Protein AF-A0A542UYE4-F1 (afdb_monomer_lite)

Foldseek 3Di:
DDDDDDDDDDDDDDDDDDDDDDDDDDDDDDPDPPDDDDLVVQLVVLLVVLPVQQDFDWDWDADPVGWIWIQGPVRDIDTDDPVDDPVNVSVVSSVVSSCVSNLVRDDPPDDDPDDPPDPDDPPDPPDPPPDPPPDDDDD

Radius of gyration: 27.91 Å; chains: 1; bounding box: 74×26×98 Å

pLDDT: mean 70.29, std 12.75, range [42.34, 90.56]

Structure (mmCIF, N/CA/C/O backbone):
data_AF-A0A542UYE4-F1
#
_entry.id   AF-A0A542UYE4-F1
#
loop_
_atom_site.group_PDB
_atom_site.id
_atom_site.type_symbol
_atom_site.label_atom_id
_atom_site.label_alt_id
_atom_site.label_comp_id
_atom_site.label_asym_id
_atom_site.label_entity_id
_atom_site.label_seq_id
_atom_site.pdbx_PDB_ins_code
_atom_site.Cartn_x
_atom_site.Cartn_y
_atom_site.Cartn_z
_atom_site.occupancy
_atom_site.B_iso_or_equiv
_atom_site.auth_seq_id
_atom_site.auth_comp_id
_atom_site.auth_asym_id
_atom_site.auth_atom_id
_atom_site.pdbx_PDB_model_num
ATOM 1 N N . MET A 1 1 ? -42.267 9.422 5.682 1.00 45.62 1 MET A N 1
ATOM 2 C CA . MET A 1 1 ? -41.791 8.246 4.923 1.00 45.62 1 MET A CA 1
ATOM 3 C C . MET A 1 1 ? -41.317 8.773 3.576 1.00 45.62 1 MET A C 1
ATOM 5 O O . MET A 1 1 ? -42.162 9.156 2.783 1.00 45.62 1 MET A O 1
ATOM 9 N N . ASN A 1 2 ? -40.007 8.933 3.371 1.00 52.19 2 ASN A N 1
ATOM 10 C CA . ASN A 1 2 ? -39.463 9.467 2.115 1.00 52.19 2 ASN A CA 1
ATOM 11 C C . ASN A 1 2 ? -38.984 8.310 1.240 1.00 52.19 2 ASN A C 1
ATOM 13 O O . ASN A 1 2 ? -38.204 7.477 1.697 1.00 52.19 2 ASN A O 1
ATOM 17 N N . ALA A 1 3 ? -39.474 8.261 0.004 1.00 53.75 3 ALA A N 1
ATOM 18 C CA . ALA A 1 3 ? -39.032 7.300 -0.996 1.00 53.75 3 ALA A CA 1
ATOM 19 C C . ALA A 1 3 ? -37.619 7.659 -1.503 1.00 53.75 3 ALA A C 1
ATOM 21 O O . ALA A 1 3 ? -37.309 8.847 -1.631 1.00 53.75 3 ALA A O 1
ATOM 22 N N . PRO A 1 4 ? -36.759 6.669 -1.800 1.00 60.44 4 PRO A N 1
ATOM 23 C CA . PRO A 1 4 ? -35.451 6.926 -2.390 1.00 60.44 4 PRO A CA 1
ATOM 24 C C . PRO A 1 4 ? -35.569 7.346 -3.864 1.00 60.44 4 PRO A C 1
ATOM 26 O O . PRO A 1 4 ? -36.419 6.853 -4.604 1.00 60.44 4 PRO A O 1
ATOM 29 N N . ALA A 1 5 ? -34.691 8.259 -4.284 1.00 58.31 5 ALA A N 1
ATOM 30 C CA . ALA A 1 5 ? -34.572 8.712 -5.668 1.00 58.31 5 ALA A CA 1
ATOM 31 C C . ALA A 1 5 ? -33.986 7.613 -6.585 1.00 58.31 5 ALA A C 1
ATOM 33 O O . ALA A 1 5 ? -33.185 6.797 -6.118 1.00 58.31 5 ALA A O 1
ATOM 34 N N . PRO A 1 6 ? -34.344 7.585 -7.884 1.00 63.19 6 PRO A N 1
ATOM 35 C CA . PRO A 1 6 ? -33.852 6.572 -8.812 1.00 63.19 6 PRO A CA 1
ATOM 36 C C . PRO A 1 6 ? -32.372 6.779 -9.166 1.00 63.19 6 PRO A C 1
ATOM 38 O O . PRO A 1 6 ? -31.921 7.894 -9.427 1.00 63.19 6 PRO A O 1
ATOM 41 N N . VAL A 1 7 ? -31.627 5.673 -9.213 1.00 56.38 7 VAL A N 1
ATOM 42 C CA . VAL A 1 7 ? -30.240 5.611 -9.693 1.00 56.38 7 VAL A CA 1
ATOM 43 C C . VAL A 1 7 ? -30.235 5.644 -11.223 1.00 56.38 7 VAL A C 1
ATOM 45 O O . VAL A 1 7 ? -30.904 4.839 -11.867 1.00 56.38 7 VAL A O 1
ATOM 48 N N . ALA A 1 8 ? -29.475 6.574 -11.805 1.00 59.66 8 ALA A N 1
ATOM 49 C CA . ALA A 1 8 ? -29.276 6.660 -13.248 1.00 59.66 8 ALA A CA 1
ATOM 50 C C . ALA A 1 8 ? -28.450 5.469 -13.769 1.00 59.66 8 ALA A C 1
ATOM 52 O O . ALA A 1 8 ? -27.436 5.097 -13.177 1.00 59.66 8 ALA A O 1
ATOM 53 N N . ALA A 1 9 ? -28.881 4.889 -14.891 1.00 57.00 9 ALA A N 1
ATOM 54 C CA . ALA A 1 9 ? -28.169 3.815 -15.577 1.00 57.00 9 ALA A CA 1
ATOM 55 C C . ALA A 1 9 ? -26.884 4.332 -16.265 1.00 57.00 9 ALA A C 1
ATOM 57 O O . ALA A 1 9 ? -26.851 5.484 -16.708 1.00 57.00 9 ALA A O 1
ATOM 58 N N . PRO A 1 10 ? -25.826 3.508 -16.380 1.00 50.41 10 PRO A N 1
ATOM 59 C CA . PRO A 1 10 ? -24.606 3.889 -17.084 1.00 50.41 10 PRO A CA 1
ATOM 60 C C . PRO A 1 10 ? -24.835 3.977 -18.603 1.00 50.41 10 PRO A C 1
ATOM 62 O O . PRO A 1 10 ? -25.418 3.078 -19.200 1.00 50.41 10 PRO A O 1
ATOM 65 N N . SER A 1 11 ? -24.350 5.055 -19.228 1.00 61.44 11 SER A N 1
ATOM 66 C CA . SER A 1 11 ? -24.379 5.231 -20.686 1.00 61.44 11 SER A CA 1
ATOM 67 C C . SER A 1 11 ? -23.389 4.306 -21.394 1.00 61.44 11 SER A C 1
ATOM 69 O O . SER A 1 11 ? -22.179 4.390 -21.160 1.00 61.44 11 SER A O 1
ATOM 71 N N . ASP A 1 12 ? -23.896 3.515 -22.338 1.00 52.41 12 ASP A N 1
ATOM 72 C CA . ASP A 1 12 ? -23.110 2.743 -23.299 1.00 52.41 12 ASP A CA 1
ATOM 73 C C . ASP A 1 12 ? -22.352 3.679 -24.252 1.00 52.41 12 ASP A C 1
ATOM 75 O O . ASP A 1 12 ? -22.911 4.264 -25.182 1.00 52.41 12 ASP A O 1
ATOM 79 N N . ARG A 1 13 ? -21.044 3.835 -24.032 1.00 57.84 13 ARG A N 1
ATOM 80 C CA . ARG A 1 13 ? -20.149 4.400 -25.049 1.00 57.84 13 ARG A CA 1
ATOM 81 C C . ARG A 1 13 ? -19.778 3.298 -26.048 1.00 57.84 13 ARG A C 1
ATOM 83 O O . ARG A 1 13 ? -19.270 2.266 -25.611 1.00 57.84 13 ARG A O 1
ATOM 90 N N . PRO A 1 14 ? -19.947 3.503 -27.366 1.00 56.66 14 PRO A N 1
ATOM 91 C CA . PRO A 1 14 ? -19.512 2.521 -28.349 1.00 56.66 14 PRO A CA 1
ATOM 92 C C . PRO A 1 14 ? -17.980 2.421 -28.386 1.00 56.66 14 PRO A C 1
ATOM 94 O O . PRO A 1 14 ? -17.268 3.425 -28.303 1.00 56.66 14 PRO A O 1
ATOM 97 N N . ALA A 1 15 ? -17.484 1.191 -28.518 1.00 56.34 15 ALA A N 1
ATOM 98 C CA . ALA A 1 15 ? -16.070 0.887 -28.691 1.00 56.34 15 ALA A CA 1
ATOM 99 C C . ALA A 1 15 ? -15.553 1.487 -30.011 1.00 56.34 15 ALA A C 1
ATOM 101 O O . ALA A 1 15 ? -16.100 1.221 -31.079 1.00 56.34 15 ALA A O 1
ATOM 102 N N . GLY A 1 16 ? -14.508 2.314 -29.932 1.00 43.00 16 GLY A N 1
ATOM 103 C CA . GLY A 1 16 ? -13.851 2.884 -31.107 1.00 43.00 16 GLY A CA 1
ATOM 104 C C . GLY A 1 16 ? -13.132 1.816 -31.935 1.00 43.00 16 GLY A C 1
ATOM 105 O O . GLY A 1 16 ? -12.507 0.909 -31.387 1.00 43.00 16 GLY A O 1
ATOM 106 N N . THR A 1 17 ? -13.222 1.940 -33.257 1.00 55.81 17 THR A N 1
ATOM 107 C CA . THR A 1 17 ? -12.565 1.080 -34.250 1.00 55.81 17 THR A CA 1
ATOM 108 C C . THR A 1 17 ? -11.039 1.046 -34.052 1.00 55.81 17 THR A C 1
ATOM 110 O O . THR A 1 17 ? -10.432 2.113 -33.929 1.00 55.81 17 THR A O 1
ATOM 113 N N . PRO A 1 18 ? -10.384 -0.132 -34.050 1.00 55.75 18 PRO A N 1
ATOM 114 C CA . PRO A 1 18 ? -8.925 -0.210 -33.995 1.00 55.75 18 PRO A CA 1
ATOM 115 C 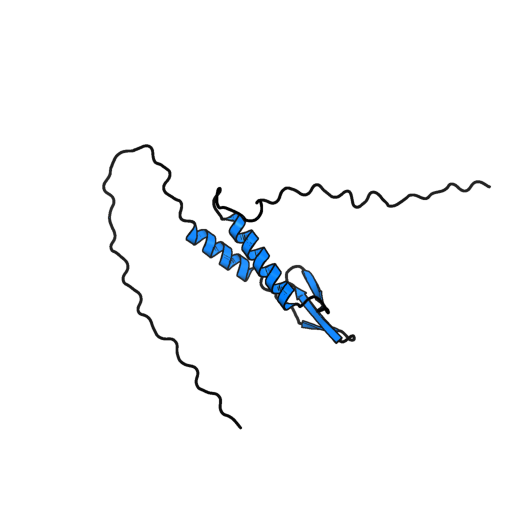C . PRO A 1 18 ? -8.287 0.229 -35.331 1.00 55.75 18 PRO A C 1
ATOM 117 O O . PRO A 1 18 ? -8.868 -0.012 -36.392 1.00 55.75 18 PRO A O 1
ATOM 120 N N . PRO A 1 19 ? -7.099 0.864 -35.320 1.00 51.56 19 PRO A N 1
ATOM 121 C CA . PRO A 1 19 ? -6.398 1.232 -36.547 1.00 51.56 19 PRO A CA 1
ATOM 122 C C . PRO A 1 19 ? -5.835 0.002 -37.276 1.00 51.56 19 PRO A C 1
ATOM 124 O O . PRO A 1 19 ? -5.423 -0.973 -36.653 1.00 51.56 19 PRO A O 1
ATOM 127 N N . ALA A 1 20 ? -5.825 0.082 -38.609 1.00 53.22 20 ALA A N 1
ATOM 128 C CA . ALA A 1 20 ? -5.404 -0.980 -39.516 1.00 53.22 20 ALA A CA 1
ATOM 129 C C . ALA A 1 20 ? -3.904 -1.316 -39.420 1.00 53.22 20 ALA A C 1
ATOM 131 O O . ALA A 1 20 ? -3.055 -0.438 -39.247 1.00 53.22 20 ALA A O 1
ATOM 132 N N . ASP A 1 21 ? -3.635 -2.610 -39.587 1.00 51.75 21 ASP A N 1
ATOM 133 C CA . ASP A 1 21 ? -2.343 -3.290 -39.559 1.00 51.75 21 ASP A CA 1
ATOM 134 C C . ASP A 1 21 ? -1.391 -2.755 -40.647 1.00 51.75 21 ASP A C 1
ATOM 136 O O . ASP A 1 21 ? -1.765 -2.649 -41.819 1.00 51.75 21 ASP A O 1
ATOM 140 N N . ARG A 1 22 ? -0.162 -2.386 -40.271 1.00 60.22 22 ARG A N 1
ATOM 141 C CA . ARG A 1 22 ? 0.890 -1.965 -41.210 1.00 60.22 22 ARG A CA 1
ATOM 142 C C . ARG A 1 22 ? 2.008 -2.997 -41.163 1.00 60.22 22 ARG A C 1
ATOM 144 O O . ARG A 1 22 ? 2.779 -3.025 -40.208 1.00 60.22 22 ARG A O 1
ATOM 151 N N . SER A 1 23 ? 2.101 -3.819 -42.203 1.00 49.53 23 SER A N 1
ATOM 152 C CA . SER A 1 23 ? 3.212 -4.756 -42.389 1.00 49.53 23 SER A CA 1
ATOM 153 C C . SER A 1 23 ? 4.549 -4.008 -42.537 1.00 49.53 23 SER A C 1
ATOM 155 O O . SER A 1 23 ? 4.578 -2.952 -43.177 1.00 49.53 23 SER A O 1
ATOM 157 N N . PRO A 1 24 ? 5.657 -4.522 -41.974 1.00 55.12 24 PRO A N 1
ATOM 158 C CA . PRO A 1 24 ? 6.951 -3.853 -42.031 1.00 55.12 24 PRO A CA 1
ATOM 159 C C . PRO A 1 24 ? 7.675 -4.157 -43.351 1.00 55.12 24 PRO A C 1
ATOM 161 O O . PRO A 1 24 ? 7.698 -5.293 -43.816 1.00 55.12 24 PRO A O 1
ATOM 164 N N . THR A 1 25 ? 8.282 -3.133 -43.950 1.00 50.50 25 THR A N 1
ATOM 165 C CA . THR A 1 25 ? 9.259 -3.268 -45.040 1.00 50.50 25 THR A CA 1
ATOM 166 C C . THR A 1 25 ? 10.657 -3.479 -44.463 1.00 50.50 25 THR A C 1
ATOM 168 O O . THR A 1 25 ? 11.086 -2.696 -43.614 1.00 50.50 25 THR A O 1
ATOM 171 N N . ASP A 1 26 ? 11.362 -4.498 -44.954 1.00 62.88 26 ASP A N 1
ATOM 172 C CA . ASP A 1 26 ? 12.742 -4.834 -44.593 1.00 62.88 26 ASP A CA 1
ATOM 173 C C . ASP A 1 26 ? 13.729 -3.693 -44.906 1.00 62.88 26 ASP A C 1
ATOM 175 O O . ASP A 1 26 ? 13.840 -3.235 -46.045 1.00 62.88 26 ASP A O 1
ATOM 179 N N . GLY A 1 27 ? 14.480 -3.256 -43.890 1.00 42.34 27 GLY A N 1
ATOM 180 C CA . GLY A 1 27 ? 15.552 -2.263 -43.988 1.00 42.34 27 GLY A CA 1
ATOM 181 C C . GLY A 1 27 ? 16.657 -2.530 -42.956 1.00 42.34 27 GLY A C 1
ATOM 182 O O . GLY A 1 27 ? 16.374 -2.803 -41.796 1.00 42.34 27 GLY A O 1
ATOM 183 N N . ALA A 1 28 ? 17.908 -2.490 -43.422 1.00 54.72 28 ALA A N 1
ATOM 184 C CA . ALA A 1 28 ? 19.163 -2.951 -42.806 1.00 54.72 28 ALA A CA 1
ATOM 185 C C . ALA A 1 28 ? 19.571 -2.280 -41.456 1.00 54.72 28 ALA A C 1
ATOM 187 O O . ALA A 1 28 ? 18.996 -1.260 -41.075 1.00 54.72 28 ALA A O 1
ATOM 188 N N . PRO A 1 29 ? 20.577 -2.817 -40.718 1.00 56.22 29 PRO A N 1
ATOM 189 C CA . PRO A 1 29 ? 20.762 -2.554 -39.291 1.00 56.22 29 PRO A CA 1
ATOM 190 C C . PRO A 1 29 ? 21.570 -1.274 -39.032 1.00 56.22 29 PRO A C 1
ATOM 192 O O . PRO A 1 29 ? 22.800 -1.272 -39.061 1.00 56.22 29 PRO A O 1
ATOM 195 N N . GLY A 1 30 ? 20.871 -0.178 -38.742 1.00 48.62 30 GLY A N 1
ATOM 196 C CA . GLY A 1 30 ? 21.452 0.977 -38.059 1.00 48.62 30 GLY A CA 1
ATOM 197 C C . GLY A 1 30 ? 21.607 0.675 -36.567 1.00 48.62 30 GLY A C 1
ATOM 198 O O . GLY A 1 30 ? 20.702 0.094 -35.971 1.00 48.62 30 GLY A O 1
ATOM 199 N N . GLY A 1 31 ? 22.750 1.040 -35.976 1.00 55.66 31 GLY A N 1
ATOM 200 C CA . GLY A 1 31 ? 23.018 0.914 -34.540 1.00 55.66 31 GLY A CA 1
ATOM 201 C C . GLY A 1 31 ? 21.899 1.560 -33.729 1.00 55.66 31 GLY A C 1
ATOM 202 O O . GLY A 1 31 ? 21.787 2.781 -33.679 1.00 55.66 31 GLY A O 1
ATOM 203 N N . GLY A 1 32 ? 21.017 0.724 -33.189 1.00 48.31 32 GLY A N 1
ATOM 204 C CA . GLY A 1 32 ? 19.757 1.172 -32.623 1.00 48.31 32 GLY A CA 1
ATOM 205 C C . GLY A 1 32 ? 19.955 1.719 -31.223 1.00 48.31 32 GLY A C 1
ATOM 206 O O . GLY A 1 32 ? 20.290 0.961 -30.312 1.00 48.31 32 GLY A O 1
ATOM 207 N N . ASP A 1 33 ? 19.657 3.005 -31.036 1.00 63.44 33 ASP A N 1
ATOM 208 C CA . ASP A 1 33 ? 19.098 3.455 -29.765 1.00 63.44 33 ASP A CA 1
ATOM 209 C C . ASP A 1 33 ? 17.954 2.500 -29.427 1.00 63.44 33 ASP A C 1
ATOM 211 O O . ASP A 1 33 ? 17.006 2.344 -30.205 1.00 63.44 33 ASP A O 1
ATOM 215 N N . ALA A 1 34 ? 18.090 1.781 -28.313 1.00 70.94 34 ALA A N 1
ATOM 216 C CA . ALA A 1 34 ? 17.090 0.818 -27.896 1.00 70.94 34 ALA A CA 1
ATOM 217 C C . ALA A 1 34 ? 15.735 1.531 -27.834 1.00 70.94 34 ALA A C 1
ATOM 219 O O . ALA A 1 34 ? 15.568 2.506 -27.098 1.00 70.94 34 ALA A O 1
ATOM 220 N N . LEU A 1 35 ? 14.781 1.061 -28.642 1.00 74.00 35 LEU A N 1
ATOM 221 C CA . LEU A 1 35 ? 13.444 1.638 -28.669 1.00 74.00 35 LEU A CA 1
ATOM 222 C C . LEU A 1 35 ? 12.873 1.653 -27.240 1.00 74.00 35 LEU A C 1
ATOM 224 O O . LEU A 1 35 ? 13.069 0.689 -26.492 1.00 74.00 35 LEU A O 1
ATOM 228 N N . PRO A 1 36 ? 12.168 2.727 -26.839 1.00 74.25 36 PRO A N 1
ATOM 229 C CA . PRO A 1 36 ? 11.659 2.860 -25.482 1.00 74.25 36 PRO A CA 1
ATOM 230 C C . PRO A 1 36 ? 10.752 1.679 -25.123 1.00 74.25 36 PRO A C 1
ATOM 232 O O . PRO A 1 36 ? 9.794 1.368 -25.831 1.00 74.25 36 PRO A O 1
ATOM 235 N N . VAL A 1 37 ? 11.051 1.023 -23.999 1.00 76.62 37 VAL A N 1
ATOM 236 C CA . VAL A 1 37 ? 10.312 -0.158 -23.539 1.00 76.62 37 VAL A CA 1
ATOM 237 C C . VAL A 1 37 ? 8.981 0.273 -22.907 1.00 76.62 37 VAL A C 1
ATOM 239 O O . VAL A 1 37 ? 8.981 1.007 -21.914 1.00 76.62 37 VAL A O 1
ATOM 242 N N . PRO A 1 38 ? 7.824 -0.187 -23.414 1.00 78.62 38 PRO A N 1
ATOM 243 C CA . PRO A 1 38 ? 6.534 0.138 -22.821 1.00 78.62 38 PRO A CA 1
ATOM 244 C C . PRO A 1 38 ? 6.317 -0.621 -21.502 1.00 78.62 38 PRO A C 1
ATOM 246 O O . PRO A 1 38 ? 6.241 -1.845 -21.463 1.00 78.62 38 PRO A O 1
ATOM 249 N N . VAL A 1 39 ? 6.120 0.117 -20.409 1.00 81.94 39 VAL A N 1
ATOM 250 C CA . VAL A 1 39 ? 5.945 -0.447 -19.049 1.00 81.94 39 VAL A CA 1
ATOM 251 C C . VAL A 1 39 ? 4.490 -0.613 -18.621 1.00 81.94 39 VAL A C 1
ATOM 253 O O . VAL A 1 39 ? 4.195 -1.145 -17.552 1.00 81.94 39 VAL A O 1
ATOM 256 N N . SER A 1 40 ? 3.551 -0.129 -19.436 1.00 86.00 40 SER A N 1
ATOM 257 C CA . SER A 1 40 ? 2.166 0.064 -19.003 1.00 86.00 40 SER A CA 1
ATOM 258 C C . SER A 1 40 ? 1.461 -1.250 -18.641 1.00 86.00 40 SER A C 1
ATOM 260 O O . SER A 1 40 ? 0.713 -1.286 -17.667 1.00 86.00 40 SER A O 1
ATOM 262 N N . ALA A 1 41 ? 1.721 -2.338 -19.372 1.00 89.44 41 ALA A N 1
ATOM 263 C CA . ALA A 1 41 ? 1.170 -3.657 -19.064 1.00 89.44 41 ALA A CA 1
ATOM 264 C C . ALA A 1 41 ? 1.741 -4.240 -17.750 1.00 89.44 41 ALA A C 1
ATOM 266 O O . ALA A 1 41 ? 0.942 -4.491 -16.842 1.00 89.44 41 ALA A O 1
ATOM 267 N N . PRO A 1 42 ? 3.075 -4.367 -17.571 1.00 88.31 42 PRO A N 1
ATOM 268 C CA . PRO A 1 42 ? 3.666 -4.803 -16.302 1.00 88.31 42 PRO A CA 1
ATOM 269 C C . PRO A 1 42 ? 3.216 -3.974 -15.092 1.00 88.31 42 PRO A C 1
ATOM 271 O O . PRO A 1 42 ? 2.843 -4.534 -14.060 1.00 88.31 42 PRO A O 1
ATOM 274 N N . MET A 1 43 ? 3.163 -2.645 -15.225 1.00 90.56 43 MET A N 1
ATOM 275 C CA . MET A 1 43 ? 2.726 -1.755 -14.143 1.00 90.56 43 MET A CA 1
ATOM 276 C C . MET A 1 43 ? 1.242 -1.920 -13.798 1.00 90.56 43 MET A C 1
ATOM 278 O O . MET A 1 43 ? 0.880 -1.904 -12.618 1.00 90.56 43 MET A O 1
ATOM 282 N N . ARG A 1 44 ? 0.363 -2.096 -14.798 1.00 88.06 44 ARG A N 1
ATOM 283 C CA . ARG A 1 44 ? -1.062 -2.372 -14.549 1.00 88.06 44 ARG A CA 1
ATOM 284 C C . ARG A 1 44 ? -1.241 -3.685 -13.794 1.00 88.06 44 ARG A C 1
ATOM 286 O O . ARG A 1 44 ? -1.963 -3.701 -12.800 1.00 88.06 44 ARG A O 1
ATOM 293 N N . HIS A 1 45 ? -0.558 -4.749 -14.214 1.00 89.69 45 HIS A N 1
ATOM 294 C CA . HIS A 1 45 ? -0.627 -6.044 -13.533 1.00 89.69 45 HIS A CA 1
ATOM 295 C C . HIS A 1 45 ? -0.103 -5.964 -12.096 1.00 89.69 45 HIS A C 1
ATOM 297 O O . HIS A 1 45 ? -0.779 -6.427 -11.179 1.00 89.69 45 HIS A O 1
ATOM 303 N N . ALA A 1 46 ? 1.042 -5.311 -11.877 1.00 88.44 46 ALA A N 1
ATOM 304 C CA . ALA A 1 46 ? 1.600 -5.126 -10.538 1.00 88.44 46 ALA A CA 1
ATOM 305 C C . ALA A 1 46 ? 0.644 -4.363 -9.608 1.00 88.44 46 ALA A C 1
ATOM 307 O O . ALA A 1 46 ? 0.453 -4.760 -8.460 1.00 88.44 46 ALA A O 1
ATOM 308 N N . LYS A 1 47 ? -0.015 -3.311 -10.111 1.00 84.12 47 LYS A N 1
ATOM 309 C CA . LYS A 1 47 ? -1.017 -2.559 -9.344 1.00 84.12 47 LYS A CA 1
ATOM 310 C C . LYS A 1 47 ? -2.219 -3.423 -8.954 1.00 84.12 47 LYS A C 1
ATOM 312 O O . LYS A 1 47 ? -2.661 -3.342 -7.812 1.00 84.12 47 LYS A O 1
ATOM 317 N N . VAL A 1 48 ? -2.770 -4.191 -9.897 1.00 88.19 48 VAL A N 1
ATOM 318 C CA . VAL A 1 48 ? -3.938 -5.051 -9.637 1.00 88.19 48 VAL A CA 1
ATOM 319 C C . VAL A 1 48 ? -3.588 -6.114 -8.603 1.00 88.19 48 VAL A C 1
ATOM 321 O O . VAL A 1 48 ? -4.308 -6.256 -7.621 1.00 88.19 48 VAL A O 1
ATOM 324 N N . ARG A 1 49 ? -2.442 -6.780 -8.771 1.00 85.50 49 ARG A N 1
ATOM 325 C CA . ARG A 1 49 ? -1.954 -7.788 -7.829 1.00 85.50 49 ARG A CA 1
ATOM 326 C C . ARG A 1 49 ? -1.774 -7.225 -6.416 1.00 85.50 49 ARG A C 1
ATOM 328 O O . ARG A 1 49 ? -2.290 -7.801 -5.468 1.00 85.50 49 ARG A O 1
ATOM 335 N N . ALA A 1 50 ? -1.125 -6.065 -6.277 1.00 82.94 50 ALA A N 1
ATOM 336 C CA . ALA A 1 50 ? -0.949 -5.420 -4.973 1.00 82.94 50 ALA A CA 1
ATOM 337 C C . ALA A 1 50 ? -2.288 -5.133 -4.281 1.00 82.94 50 ALA A C 1
ATOM 339 O O . ALA A 1 50 ? -2.421 -5.335 -3.079 1.00 82.94 50 ALA A O 1
ATOM 340 N N . PHE A 1 51 ? -3.291 -4.696 -5.047 1.00 80.31 51 PHE A N 1
ATOM 341 C CA . PHE A 1 51 ? -4.629 -4.443 -4.524 1.00 80.31 51 PHE A CA 1
ATOM 342 C C . PHE A 1 51 ? -5.308 -5.727 -4.024 1.00 80.31 51 PHE A C 1
ATOM 344 O O . PHE A 1 51 ? -5.891 -5.725 -2.941 1.00 80.31 51 PHE A O 1
ATOM 351 N N . THR A 1 52 ? -5.216 -6.824 -4.779 1.00 78.19 52 THR A N 1
ATOM 352 C CA . THR A 1 52 ? -5.855 -8.095 -4.408 1.00 78.19 52 THR A CA 1
ATOM 353 C C . THR A 1 52 ? -5.134 -8.810 -3.269 1.00 78.19 52 THR A C 1
ATOM 355 O O . THR A 1 52 ? -5.791 -9.390 -2.413 1.00 78.19 52 THR A O 1
ATOM 358 N N . GLU A 1 53 ? -3.803 -8.748 -3.226 1.00 75.62 53 GLU A N 1
ATOM 359 C CA . GLU A 1 53 ? -2.997 -9.404 -2.186 1.00 75.62 53 GLU A CA 1
ATOM 360 C C . GLU A 1 53 ? -3.047 -8.657 -0.849 1.00 75.62 53 GLU A C 1
ATOM 362 O O . GLU A 1 53 ? -3.031 -9.284 0.204 1.00 75.62 53 GLU A O 1
ATOM 367 N N . HIS A 1 54 ? -3.152 -7.325 -0.870 1.00 71.69 54 HIS A N 1
ATOM 368 C CA . HIS A 1 54 ? -3.151 -6.493 0.340 1.00 71.69 54 HIS A CA 1
ATOM 369 C C . HIS A 1 54 ? -4.549 -5.942 0.642 1.00 71.69 54 HIS A C 1
ATOM 371 O O . HIS A 1 54 ? -4.743 -4.761 0.952 1.00 71.69 54 HIS A O 1
ATOM 377 N N . THR A 1 55 ? -5.549 -6.816 0.534 1.00 67.31 55 THR A N 1
ATOM 378 C CA . THR A 1 55 ? -6.904 -6.544 1.012 1.00 67.31 55 THR A CA 1
ATOM 379 C C . THR A 1 55 ? -7.005 -6.916 2.488 1.00 67.31 55 THR A C 1
ATOM 381 O O . THR A 1 55 ? -6.716 -8.042 2.882 1.00 67.31 55 THR A O 1
ATOM 384 N N . THR A 1 56 ? -7.442 -5.971 3.320 1.00 65.81 56 THR A N 1
ATOM 385 C CA . THR A 1 56 ? -7.762 -6.246 4.722 1.00 65.81 56 THR A CA 1
ATOM 386 C C . THR A 1 56 ? -8.961 -7.185 4.785 1.00 6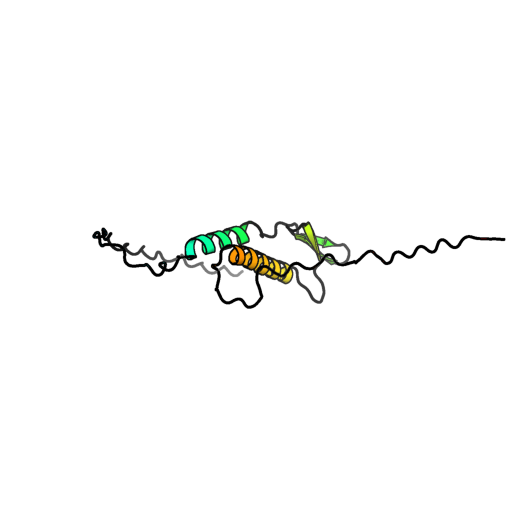5.81 56 THR A C 1
ATOM 388 O O . THR A 1 56 ? -10.090 -6.781 4.514 1.00 65.81 56 THR A O 1
ATOM 391 N N . VAL A 1 57 ? -8.705 -8.438 5.142 1.00 63.09 57 VAL A N 1
ATOM 392 C CA . VAL A 1 57 ? -9.713 -9.424 5.530 1.00 63.09 57 VAL A CA 1
ATOM 393 C C . VAL A 1 57 ? -9.592 -9.629 7.033 1.00 63.09 57 VAL A C 1
ATOM 395 O O . VAL A 1 57 ? -8.559 -10.075 7.522 1.00 63.09 57 VAL A O 1
ATOM 398 N N . GLY A 1 58 ? -10.627 -9.241 7.772 1.00 65.12 58 GLY A N 1
ATOM 399 C CA . GLY A 1 58 ? -10.618 -9.254 9.229 1.00 65.12 58 GLY A CA 1
ATOM 400 C C . GLY A 1 58 ? -12.015 -9.102 9.806 1.00 65.12 58 GLY A C 1
ATOM 401 O O . GLY A 1 58 ? -12.908 -8.562 9.155 1.00 65.12 58 GLY A O 1
ATOM 402 N N . GLN A 1 59 ? -12.208 -9.580 11.033 1.00 68.88 59 GLN A N 1
ATOM 403 C CA . GLN A 1 59 ? -13.421 -9.311 11.801 1.00 68.88 59 GLN A CA 1
ATOM 404 C C . GLN A 1 59 ? -13.192 -8.112 12.708 1.00 68.88 59 GLN A C 1
ATOM 406 O O . GLN A 1 59 ? -12.187 -8.056 13.416 1.00 68.88 59 GLN A O 1
ATOM 411 N N . VAL A 1 60 ? -14.150 -7.190 12.708 1.00 76.25 60 VAL A N 1
ATOM 412 C CA . VAL A 1 60 ? -14.202 -6.120 13.700 1.00 76.25 60 VAL A CA 1
ATOM 413 C C . VAL A 1 60 ? -14.653 -6.718 15.031 1.00 76.25 60 VAL A C 1
ATOM 415 O O . VAL A 1 60 ? -15.647 -7.446 15.074 1.00 76.25 60 VAL A O 1
ATOM 418 N N . ARG A 1 61 ? -13.931 -6.428 16.113 1.00 82.56 61 ARG A N 1
ATOM 419 C CA . ARG A 1 61 ? -14.292 -6.830 17.477 1.00 82.56 61 ARG A CA 1
ATOM 420 C C . ARG A 1 61 ? -14.288 -5.626 18.400 1.00 82.56 61 ARG A C 1
ATOM 422 O O . ARG A 1 61 ? -13.304 -4.895 18.447 1.00 82.56 61 ARG A O 1
ATOM 429 N N . SER A 1 62 ? -15.358 -5.469 19.164 1.00 85.88 62 SER A N 1
ATOM 430 C CA . SER A 1 62 ? -15.399 -4.531 20.284 1.00 85.88 62 SER A CA 1
ATOM 431 C C . SER A 1 62 ? -14.816 -5.191 21.532 1.00 85.88 62 SER A C 1
ATOM 433 O O . SER A 1 62 ? -15.140 -6.346 21.822 1.00 85.88 62 SER A O 1
ATOM 435 N N . THR A 1 63 ? -13.953 -4.484 22.257 1.00 83.12 63 THR A N 1
ATOM 436 C CA . THR A 1 63 ? -13.462 -4.908 23.575 1.00 83.12 63 THR A CA 1
ATOM 437 C C . THR A 1 63 ? -14.420 -4.435 24.671 1.00 83.12 63 THR A C 1
ATOM 439 O O . THR A 1 63 ? -15.295 -3.600 24.433 1.00 83.12 63 THR A O 1
ATOM 442 N N . ALA A 1 64 ? -14.278 -4.977 25.884 1.00 86.06 64 ALA A N 1
ATOM 443 C CA . ALA A 1 64 ? -15.090 -4.567 27.034 1.00 86.06 64 ALA A CA 1
ATOM 444 C C . ALA A 1 64 ? -14.867 -3.093 27.424 1.00 86.06 64 ALA A C 1
ATOM 446 O O . ALA A 1 64 ? -15.777 -2.455 27.944 1.00 86.06 64 ALA A O 1
ATOM 447 N N . ASP A 1 65 ? -13.688 -2.555 27.109 1.00 83.12 65 ASP A N 1
ATOM 448 C CA . ASP A 1 65 ? -13.291 -1.173 27.392 1.00 83.12 65 ASP A CA 1
ATOM 449 C C . ASP A 1 65 ? -13.827 -0.173 26.350 1.00 83.12 65 ASP A C 1
ATOM 451 O O . ASP A 1 65 ? -13.642 1.035 26.481 1.00 83.12 65 ASP A O 1
ATOM 455 N N . GLY A 1 66 ? -14.532 -0.667 25.324 1.00 81.56 66 GLY A N 1
ATOM 456 C CA . GLY A 1 66 ? -15.118 0.144 24.258 1.00 81.56 66 GLY A CA 1
ATOM 457 C C . GLY A 1 66 ? -14.208 0.347 23.047 1.00 81.56 66 GLY A C 1
ATOM 458 O O . GLY A 1 66 ? -14.621 1.001 22.086 1.00 81.56 66 GLY A O 1
ATOM 459 N N . ASP A 1 67 ? -13.011 -0.243 23.042 1.00 81.50 67 ASP A N 1
ATOM 460 C CA . ASP A 1 67 ? -12.124 -0.175 21.887 1.00 81.50 67 ASP A CA 1
ATOM 461 C C . ASP A 1 67 ? -12.648 -1.029 20.734 1.00 81.50 67 ASP A C 1
ATOM 463 O O . ASP A 1 67 ? -13.286 -2.069 20.915 1.00 81.50 67 ASP A O 1
ATOM 467 N N . VAL A 1 68 ? -12.324 -0.610 19.514 1.00 80.06 68 VAL A N 1
ATOM 468 C CA . VAL A 1 68 ? -12.639 -1.359 18.298 1.00 80.06 68 VAL A CA 1
ATOM 469 C C . VAL A 1 68 ? -11.349 -1.893 17.707 1.00 80.06 68 VAL A C 1
ATOM 471 O O . VAL A 1 68 ? -10.427 -1.127 17.418 1.00 80.06 68 VAL A O 1
ATOM 474 N N . THR A 1 69 ? -11.309 -3.207 17.508 1.00 82.81 69 THR A N 1
ATOM 475 C CA . THR A 1 69 ? -10.158 -3.922 16.969 1.00 82.81 69 THR A CA 1
ATOM 476 C C . THR A 1 69 ? -10.467 -4.629 15.659 1.00 82.81 69 THR A C 1
ATOM 478 O O . THR A 1 69 ? -11.614 -4.984 15.392 1.00 82.81 69 THR A O 1
ATOM 481 N N . ILE A 1 70 ? -9.444 -4.869 14.841 1.00 79.56 70 ILE A N 1
ATOM 482 C CA . ILE A 1 70 ? -9.530 -5.748 13.670 1.00 79.56 70 ILE A CA 1
ATOM 483 C C . ILE A 1 70 ? -8.228 -6.529 13.502 1.00 79.56 70 ILE A C 1
ATOM 485 O O . ILE A 1 70 ? -7.138 -5.992 13.691 1.00 79.56 70 ILE A O 1
ATOM 489 N N . ALA A 1 71 ? -8.340 -7.794 13.108 1.00 74.12 71 ALA A N 1
ATOM 490 C CA . ALA A 1 71 ? -7.198 -8.559 12.624 1.00 74.12 71 ALA A CA 1
ATOM 491 C C . ALA A 1 71 ? -6.912 -8.176 11.164 1.00 74.12 71 ALA A C 1
ATOM 493 O O . ALA A 1 71 ? -7.788 -8.283 10.308 1.00 74.12 71 ALA A O 1
ATOM 494 N N . CYS A 1 72 ? -5.702 -7.716 10.875 1.00 67.44 72 CYS A N 1
ATOM 495 C CA . CYS A 1 72 ? -5.252 -7.405 9.526 1.00 67.44 72 CYS A CA 1
ATOM 496 C C . CYS A 1 72 ? -4.591 -8.635 8.887 1.00 67.44 72 CYS A C 1
ATOM 498 O O . CYS A 1 72 ? -3.963 -9.441 9.572 1.00 67.44 72 CYS A O 1
ATOM 500 N N . ALA A 1 73 ? -4.668 -8.752 7.559 1.00 66.88 73 ALA A N 1
ATOM 501 C CA . ALA A 1 73 ? -4.052 -9.845 6.801 1.00 66.88 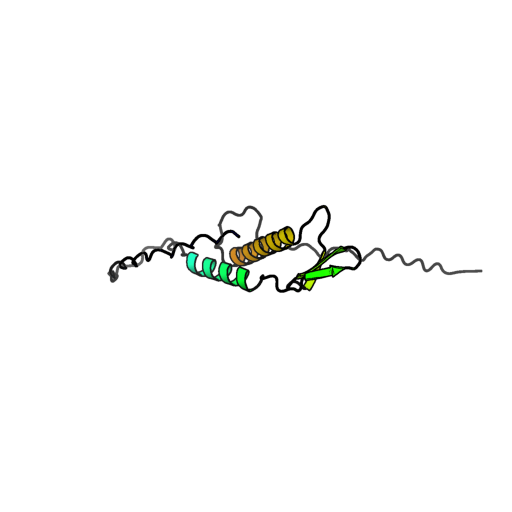73 ALA A CA 1
ATOM 502 C C . ALA A 1 73 ? -2.519 -9.931 6.980 1.00 66.88 73 ALA A C 1
ATOM 504 O O . ALA A 1 73 ? -1.933 -10.982 6.746 1.00 66.88 73 ALA A O 1
ATOM 505 N N . CYS A 1 74 ? -1.873 -8.856 7.446 1.00 64.56 74 CYS A N 1
ATOM 506 C CA . CYS A 1 74 ? -0.457 -8.841 7.824 1.00 64.56 74 CYS A CA 1
ATOM 507 C C . CYS A 1 74 ? -0.160 -9.513 9.182 1.00 64.56 74 CYS A C 1
ATOM 509 O O . CYS A 1 74 ? 0.984 -9.511 9.625 1.00 64.56 74 CYS A O 1
ATOM 511 N N . GLY A 1 75 ? -1.173 -10.062 9.861 1.00 70.88 75 GLY A N 1
ATOM 512 C CA . GLY A 1 75 ? -1.035 -10.737 11.154 1.00 70.88 75 GLY A CA 1
ATOM 513 C C . GLY A 1 75 ? -1.122 -9.812 12.371 1.00 70.88 75 GLY A C 1
ATOM 514 O O . GLY A 1 75 ? -1.118 -10.295 13.500 1.00 70.88 75 GLY A O 1
ATOM 515 N N . MET A 1 76 ? -1.244 -8.497 12.173 1.00 72.62 76 MET A N 1
ATOM 516 C CA . MET A 1 76 ? -1.412 -7.544 13.274 1.00 72.62 76 MET A CA 1
ATOM 517 C C . MET A 1 76 ? -2.877 -7.427 13.698 1.00 72.62 76 MET A C 1
ATOM 519 O O . MET A 1 76 ? -3.770 -7.354 12.856 1.00 72.62 76 MET A O 1
ATOM 523 N N . THR A 1 77 ? -3.123 -7.347 15.006 1.00 78.88 77 THR A N 1
ATOM 524 C CA . THR A 1 77 ? -4.398 -6.844 15.536 1.00 78.88 77 THR A CA 1
ATOM 525 C C . THR A 1 77 ? -4.257 -5.353 15.780 1.00 78.88 77 THR A C 1
ATOM 527 O O . THR A 1 77 ? -3.311 -4.915 16.429 1.00 78.88 77 THR A O 1
ATOM 530 N N . LEU A 1 78 ? -5.181 -4.575 15.236 1.00 76.44 78 LEU A N 1
ATOM 531 C CA . LEU A 1 78 ? -5.153 -3.119 15.290 1.00 76.44 78 LEU A CA 1
ATOM 532 C C . LEU A 1 78 ? -6.268 -2.645 16.192 1.00 76.44 78 LEU A C 1
ATOM 534 O O . LEU A 1 78 ? -7.379 -3.139 16.046 1.00 76.44 78 LEU A O 1
ATOM 538 N N . THR A 1 79 ? -5.986 -1.666 17.041 1.00 81.38 79 THR A N 1
ATOM 539 C CA . THR A 1 79 ? -6.957 -1.023 17.929 1.00 81.38 79 THR A CA 1
ATOM 540 C C . THR A 1 79 ? -7.098 0.440 17.520 1.00 81.38 79 THR A C 1
ATOM 542 O O . THR A 1 79 ? -6.087 1.115 17.316 1.00 81.38 79 THR A O 1
ATOM 545 N N . ASN A 1 80 ? -8.328 0.935 17.362 1.00 74.75 80 ASN A N 1
ATOM 546 C CA . ASN A 1 80 ? -8.571 2.370 17.170 1.00 74.75 80 ASN A CA 1
ATOM 547 C C . ASN A 1 80 ? -8.101 3.151 18.403 1.00 74.75 80 ASN A C 1
ATOM 549 O O . ASN A 1 80 ? -8.368 2.731 19.524 1.00 74.75 80 ASN A O 1
ATOM 553 N N . GLY A 1 81 ? -7.440 4.294 18.200 1.00 68.81 81 GLY A N 1
ATOM 554 C CA . GLY A 1 81 ? -6.949 5.129 19.297 1.00 68.81 81 GLY A CA 1
ATOM 555 C C . GLY A 1 81 ? -7.105 6.633 19.037 1.00 68.81 81 GLY A C 1
ATOM 556 O O . GLY A 1 81 ? -7.436 7.042 17.926 1.00 68.81 81 GLY A O 1
ATOM 557 N N . PRO A 1 82 ? -6.838 7.495 20.036 1.00 71.38 82 PRO A N 1
ATOM 558 C CA . PRO A 1 82 ? -7.100 8.940 19.952 1.00 71.38 82 PRO A CA 1
ATOM 559 C C . PRO A 1 82 ? -6.294 9.701 18.885 1.00 71.38 82 PRO A C 1
ATOM 561 O O . PRO A 1 82 ? -6.651 10.821 18.537 1.00 71.38 82 PRO A O 1
ATOM 564 N N . GLY A 1 83 ? -5.200 9.120 18.385 1.00 71.00 83 GLY A N 1
ATOM 565 C CA . GLY A 1 83 ? -4.333 9.721 17.362 1.00 71.00 83 GLY A CA 1
ATOM 566 C C . GLY A 1 83 ? -4.243 8.914 16.069 1.00 71.00 83 GLY A C 1
ATOM 567 O O . GLY A 1 83 ? -3.336 9.149 15.279 1.00 71.00 83 GLY A O 1
ATOM 568 N N . TRP A 1 84 ? -5.112 7.919 15.892 1.00 69.06 84 TRP A N 1
ATOM 569 C CA . TRP A 1 84 ? -4.950 6.907 14.860 1.00 69.06 84 TRP A CA 1
ATOM 570 C C . TRP A 1 84 ? -6.265 6.185 14.575 1.00 69.06 84 TRP A C 1
ATOM 572 O O . TRP A 1 84 ? -6.901 5.646 15.484 1.00 69.06 84 TRP A O 1
ATOM 582 N N . SER A 1 85 ? -6.635 6.106 13.299 1.00 74.88 85 SER A N 1
ATOM 583 C CA . SER A 1 85 ? -7.793 5.317 12.878 1.00 74.88 85 SER A CA 1
ATOM 584 C C . SER A 1 85 ? -7.384 4.064 12.115 1.00 74.88 85 SER A C 1
ATOM 586 O O . SER A 1 85 ? -6.423 4.049 11.347 1.00 74.88 85 SER A O 1
ATOM 588 N N . LEU A 1 86 ? -8.188 3.017 12.240 1.00 70.69 86 LEU A N 1
ATOM 589 C CA . LEU A 1 86 ? -8.092 1.831 11.409 1.00 70.69 86 LEU A CA 1
ATOM 590 C C . LEU A 1 86 ? -8.112 2.184 9.911 1.00 70.69 86 LEU A C 1
ATOM 592 O O . LEU A 1 86 ? -7.355 1.624 9.118 1.00 70.69 86 LEU A O 1
ATOM 596 N N . ASP A 1 87 ? -8.938 3.152 9.523 1.00 72.88 87 ASP A N 1
ATOM 597 C CA . ASP A 1 87 ? -9.006 3.626 8.142 1.00 72.88 87 ASP A CA 1
ATOM 598 C C . ASP A 1 87 ? -7.684 4.250 7.683 1.00 72.88 87 ASP A C 1
ATOM 600 O O . ASP A 1 87 ? -7.300 4.129 6.519 1.00 72.88 87 ASP A O 1
ATOM 604 N N . GLU A 1 88 ? -6.959 4.913 8.579 1.00 74.62 88 GLU A N 1
ATOM 605 C CA . GLU A 1 88 ? -5.607 5.403 8.325 1.00 74.62 88 GLU A CA 1
ATOM 606 C C . GLU A 1 88 ? -4.599 4.268 8.156 1.00 74.62 88 GLU A C 1
ATOM 608 O O . GLU A 1 88 ? -3.840 4.289 7.185 1.00 74.62 88 GLU A O 1
ATOM 613 N N . HIS A 1 89 ? -4.668 3.224 8.985 1.00 73.06 89 HIS A N 1
ATOM 614 C CA . HIS A 1 89 ? -3.835 2.027 8.824 1.00 73.06 89 HIS A CA 1
ATOM 615 C C . HIS A 1 89 ? -3.982 1.392 7.452 1.00 73.06 89 HIS A C 1
ATOM 617 O O . HIS A 1 89 ? -3.006 1.129 6.746 1.00 73.06 89 HIS A O 1
ATOM 623 N N . ILE A 1 90 ? -5.233 1.135 7.070 1.00 74.00 90 ILE A N 1
ATOM 624 C CA . ILE A 1 90 ? -5.563 0.429 5.838 1.00 74.00 90 ILE A CA 1
ATOM 625 C C . ILE A 1 90 ? -5.138 1.278 4.635 1.00 74.00 90 ILE A C 1
ATOM 627 O O . ILE A 1 90 ? -4.626 0.741 3.648 1.00 74.00 90 ILE A O 1
ATOM 631 N N . ARG A 1 91 ? -5.303 2.607 4.711 1.00 77.00 91 ARG A N 1
ATOM 632 C CA . ARG A 1 91 ? -4.809 3.533 3.682 1.00 77.00 91 ARG A CA 1
ATOM 633 C C . ARG A 1 91 ? -3.288 3.465 3.539 1.00 77.00 91 ARG A C 1
ATOM 635 O O . ARG A 1 91 ? -2.820 3.378 2.402 1.00 77.00 91 ARG A O 1
ATOM 642 N N . LEU A 1 92 ? -2.540 3.466 4.645 1.00 78.31 92 LEU A N 1
ATOM 643 C CA . LEU A 1 92 ? -1.075 3.398 4.624 1.00 78.31 92 LEU A CA 1
ATOM 644 C C . LEU A 1 92 ? -0.574 2.084 4.019 1.00 78.31 92 LEU A C 1
ATOM 646 O O . LEU A 1 92 ? 0.223 2.123 3.084 1.00 78.31 92 LEU A O 1
ATOM 650 N N . HIS A 1 93 ? -1.113 0.937 4.434 1.00 74.50 93 HIS A N 1
ATOM 651 C CA . HIS A 1 93 ? -0.694 -0.348 3.864 1.00 74.50 93 HIS A CA 1
ATOM 652 C C . HIS A 1 93 ? -1.017 -0.487 2.381 1.00 74.50 93 HIS A C 1
ATOM 654 O O . HIS A 1 93 ? -0.197 -0.986 1.614 1.00 74.50 93 HIS A O 1
ATOM 660 N N . ARG A 1 94 ? -2.191 -0.029 1.933 1.00 77.81 94 ARG A N 1
ATOM 661 C CA . ARG A 1 94 ? -2.525 -0.058 0.500 1.00 77.81 94 ARG A CA 1
ATOM 662 C C . ARG A 1 94 ? -1.588 0.834 -0.312 1.00 77.81 94 ARG A C 1
ATOM 664 O O . ARG A 1 94 ? -1.262 0.491 -1.450 1.00 77.81 94 ARG A O 1
ATOM 671 N N . ALA A 1 95 ? -1.172 1.972 0.246 1.00 80.62 95 ALA A N 1
ATOM 672 C CA . ALA A 1 95 ? -0.200 2.857 -0.387 1.00 80.62 95 ALA A CA 1
ATOM 673 C C . ALA A 1 95 ? 1.192 2.206 -0.449 1.00 80.62 95 ALA A C 1
ATOM 675 O O . ALA A 1 95 ? 1.795 2.181 -1.523 1.00 80.62 95 ALA A O 1
ATOM 676 N N . GLU A 1 96 ? 1.652 1.619 0.654 1.00 82.31 96 GLU A N 1
ATOM 677 C CA . GLU A 1 96 ? 2.934 0.920 0.764 1.00 82.31 96 GLU A CA 1
ATOM 678 C C . GLU A 1 96 ? 3.008 -0.303 -0.162 1.00 82.31 96 GLU A C 1
ATOM 680 O O . GLU A 1 96 ? 3.894 -0.386 -1.010 1.00 82.31 96 GLU A O 1
ATOM 685 N N . ALA A 1 97 ? 2.034 -1.212 -0.097 1.00 83.31 97 ALA A N 1
ATOM 686 C C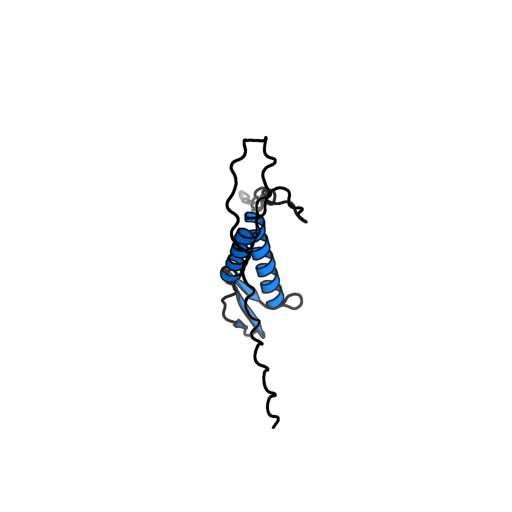A . ALA A 1 97 ? 1.984 -2.407 -0.939 1.00 83.31 97 ALA A CA 1
ATOM 687 C C . ALA A 1 97 ? 1.992 -2.063 -2.433 1.00 83.31 97 ALA A C 1
ATOM 689 O O . ALA A 1 97 ? 2.704 -2.670 -3.240 1.00 83.31 97 ALA A O 1
ATOM 690 N N . ARG A 1 98 ? 1.221 -1.037 -2.815 1.00 83.00 98 ARG A N 1
ATOM 691 C CA . ARG A 1 98 ? 1.203 -0.535 -4.189 1.00 83.00 98 ARG A 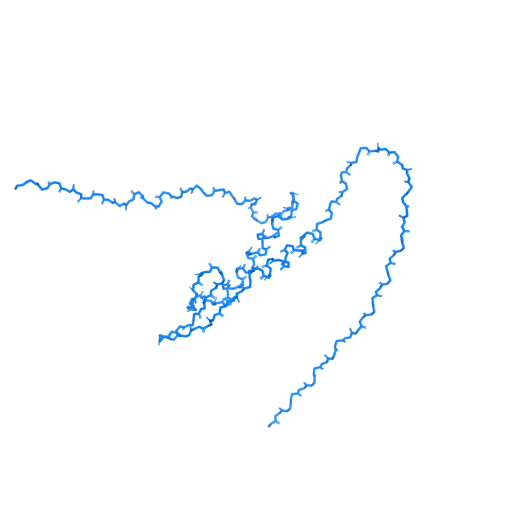CA 1
ATOM 692 C C . ARG A 1 98 ? 2.543 0.081 -4.578 1.00 83.00 98 ARG A C 1
ATOM 694 O O . ARG A 1 98 ? 2.969 -0.115 -5.716 1.00 83.00 98 ARG A O 1
ATOM 701 N N . PHE A 1 99 ? 3.187 0.819 -3.676 1.00 83.50 99 PHE A N 1
ATOM 702 C CA . PHE A 1 99 ? 4.522 1.359 -3.906 1.00 83.50 99 PHE A CA 1
ATOM 703 C C . PHE A 1 99 ? 5.527 0.231 -4.156 1.00 83.50 99 PHE A C 1
ATOM 705 O O . PHE A 1 99 ? 6.165 0.241 -5.207 1.00 83.50 99 PHE A O 1
ATOM 712 N N . LEU A 1 100 ? 5.600 -0.769 -3.274 1.00 85.62 100 LEU A N 1
ATOM 713 C CA . LEU A 1 100 ? 6.536 -1.893 -3.382 1.00 85.62 100 LEU A CA 1
ATOM 714 C C . LEU A 1 100 ? 6.348 -2.669 -4.695 1.00 85.62 100 LEU A C 1
ATOM 716 O O . LEU A 1 100 ? 7.305 -2.888 -5.440 1.00 85.62 100 LEU A O 1
ATOM 720 N N . ALA A 1 101 ? 5.103 -3.012 -5.038 1.00 87.75 101 ALA A N 1
ATOM 721 C CA . ALA A 1 101 ? 4.804 -3.754 -6.260 1.00 87.75 101 ALA A CA 1
ATOM 722 C C . ALA A 1 101 ? 5.132 -2.968 -7.539 1.00 87.75 101 ALA A C 1
ATOM 724 O O . ALA A 1 101 ? 5.637 -3.543 -8.504 1.00 87.75 101 ALA A O 1
ATOM 725 N N . LEU A 1 102 ? 4.850 -1.659 -7.564 1.00 85.69 102 LEU A N 1
ATOM 726 C CA . LEU A 1 102 ? 5.198 -0.803 -8.700 1.00 85.69 102 LEU A CA 1
ATOM 727 C C . LEU A 1 102 ? 6.704 -0.545 -8.775 1.00 85.69 102 LEU A C 1
ATOM 729 O O . LEU A 1 102 ? 7.252 -0.487 -9.874 1.00 85.69 102 LEU A O 1
ATOM 733 N N . ALA A 1 103 ? 7.379 -0.402 -7.634 1.00 86.44 103 ALA A N 1
ATOM 734 C CA . ALA A 1 103 ? 8.813 -0.171 -7.584 1.00 86.44 103 ALA A CA 1
ATOM 735 C C . ALA A 1 103 ? 9.605 -1.348 -8.155 1.00 86.44 103 ALA A C 1
ATOM 737 O O . ALA A 1 103 ? 10.559 -1.098 -8.887 1.00 86.44 103 ALA A O 1
ATOM 738 N N . ALA A 1 104 ? 9.152 -2.580 -7.909 1.00 87.00 104 ALA A N 1
ATOM 739 C CA . ALA A 1 104 ? 9.762 -3.807 -8.417 1.00 87.00 104 ALA A CA 1
ATOM 740 C C . ALA A 1 104 ? 9.690 -3.982 -9.948 1.00 87.00 104 ALA A C 1
ATOM 742 O O . ALA A 1 104 ? 10.503 -4.708 -10.509 1.00 87.00 104 ALA A O 1
ATOM 743 N N . VAL A 1 105 ? 8.727 -3.348 -10.631 1.00 89.44 105 VAL A N 1
ATOM 744 C CA . VAL A 1 105 ? 8.542 -3.482 -12.096 1.00 89.44 105 VAL A CA 1
ATOM 745 C C . VAL A 1 105 ? 8.875 -2.213 -12.877 1.00 89.44 105 VAL A C 1
ATOM 747 O O . VAL A 1 105 ? 8.767 -2.187 -14.103 1.00 89.44 105 VAL A O 1
ATOM 750 N N . ALA A 1 106 ? 9.218 -1.134 -12.181 1.00 85.56 106 ALA A N 1
ATOM 751 C CA . ALA A 1 106 ? 9.556 0.130 -12.810 1.00 85.56 106 ALA A CA 1
ATOM 752 C C . ALA A 1 106 ? 10.984 0.078 -13.394 1.00 85.56 106 ALA A C 1
ATOM 754 O O . ALA A 1 106 ? 11.892 -0.413 -12.721 1.00 85.56 106 ALA A O 1
ATOM 755 N N . PRO A 1 107 ? 11.203 0.601 -14.616 1.00 83.06 107 PRO A N 1
ATOM 756 C CA . PRO A 1 107 ? 12.527 0.697 -15.217 1.00 83.06 107 PRO A CA 1
ATOM 757 C C . PRO A 1 107 ? 13.541 1.441 -14.357 1.00 83.06 107 PRO A C 1
ATOM 759 O O . PRO A 1 107 ? 13.197 2.348 -13.590 1.00 83.06 107 PRO A O 1
ATOM 762 N N . ALA A 1 108 ? 14.812 1.114 -14.584 1.00 82.00 108 ALA A N 1
ATOM 763 C CA . ALA A 1 108 ? 15.926 1.914 -14.102 1.00 82.00 108 ALA A CA 1
ATOM 764 C C . ALA A 1 108 ? 15.824 3.363 -14.618 1.00 82.00 108 ALA A C 1
ATOM 766 O O . ALA A 1 108 ? 15.337 3.613 -15.721 1.00 82.00 108 ALA A O 1
ATOM 767 N N . GLY A 1 109 ? 16.280 4.320 -13.807 1.00 79.88 109 GLY A N 1
ATOM 768 C CA . GLY A 1 109 ? 16.339 5.738 -14.180 1.00 79.88 109 GLY A CA 1
ATOM 769 C C . GLY A 1 109 ? 15.039 6.535 -14.014 1.00 79.88 109 GLY A C 1
ATOM 770 O O . GLY A 1 109 ? 15.059 7.746 -14.218 1.00 79.88 109 GLY A O 1
ATOM 771 N N . ILE A 1 110 ? 13.920 5.918 -13.607 1.00 77.88 110 ILE A N 1
ATOM 772 C CA . ILE A 1 110 ? 12.716 6.680 -13.232 1.00 77.88 110 ILE A CA 1
ATOM 773 C C . ILE A 1 110 ? 13.003 7.495 -11.959 1.00 77.88 110 ILE A C 1
ATOM 775 O O . ILE A 1 110 ? 13.390 6.889 -10.956 1.00 77.88 110 ILE A O 1
ATOM 779 N N . PRO A 1 111 ? 12.762 8.824 -11.949 1.00 80.12 111 PRO A N 1
ATOM 780 C CA . PRO A 1 111 ? 12.916 9.639 -10.749 1.00 80.12 111 PRO A CA 1
ATOM 781 C C . PRO A 1 111 ? 12.071 9.108 -9.587 1.00 80.12 111 PRO A C 1
ATOM 783 O O . PRO A 1 111 ? 10.880 8.819 -9.745 1.00 80.12 111 PRO A O 1
ATOM 786 N N . ARG A 1 112 ? 12.681 8.990 -8.407 1.00 79.50 112 ARG A N 1
ATOM 787 C CA . ARG A 1 112 ? 12.024 8.544 -7.174 1.00 79.50 112 ARG A CA 1
ATOM 788 C C . ARG A 1 112 ? 12.163 9.613 -6.095 1.00 79.50 112 ARG A C 1
ATOM 790 O O . ARG A 1 112 ? 13.168 10.309 -6.043 1.00 79.50 112 ARG A O 1
ATOM 797 N N . LEU A 1 113 ? 11.161 9.705 -5.220 1.00 77.56 113 LEU A N 1
ATOM 798 C CA . LEU A 1 113 ? 11.232 10.548 -4.019 1.00 77.56 113 LEU A CA 1
ATOM 799 C C . LEU A 1 113 ? 12.163 9.961 -2.949 1.00 77.56 113 LEU A C 1
ATOM 801 O O . LEU A 1 113 ? 12.699 10.700 -2.134 1.00 77.56 113 LEU A O 1
ATOM 805 N N . VAL A 1 114 ? 12.330 8.638 -2.951 1.00 79.44 114 VAL A N 1
ATOM 806 C CA . VAL A 1 114 ? 13.201 7.889 -2.042 1.00 79.44 114 VAL A CA 1
ATOM 807 C C . VAL A 1 114 ? 14.053 6.922 -2.849 1.00 79.44 114 VAL A C 1
ATOM 809 O O . VAL A 1 114 ? 13.615 6.429 -3.892 1.00 79.44 114 VAL A O 1
ATOM 812 N N . GLU A 1 115 ? 15.259 6.645 -2.370 1.00 81.94 115 GLU A N 1
ATOM 813 C CA . GLU A 1 115 ? 16.138 5.653 -2.983 1.00 81.94 115 GLU A CA 1
ATOM 814 C C . GLU A 1 115 ? 15.509 4.249 -2.940 1.00 81.94 115 GLU A C 1
ATOM 816 O O . GLU A 1 115 ? 14.814 3.890 -1.985 1.00 81.94 115 GLU A O 1
ATOM 821 N N . TRP A 1 116 ? 15.699 3.469 -4.010 1.00 80.81 116 TRP A N 1
ATOM 822 C CA . TRP A 1 116 ? 15.162 2.114 -4.126 1.00 80.81 116 TRP A CA 1
ATOM 823 C C . TRP A 1 116 ? 16.102 1.204 -4.939 1.00 80.81 116 TRP A C 1
ATOM 825 O O . TRP A 1 116 ? 16.491 1.603 -6.040 1.00 80.81 116 TRP A O 1
ATOM 835 N N . PRO A 1 117 ? 16.396 -0.034 -4.490 1.00 82.50 117 PRO A N 1
ATOM 836 C CA . PRO A 1 117 ? 15.939 -0.652 -3.240 1.00 82.50 117 PRO A CA 1
ATOM 837 C C . PRO A 1 117 ? 16.448 0.103 -2.010 1.00 82.50 117 PRO A C 1
ATOM 839 O O . PRO A 1 117 ? 17.470 0.780 -2.081 1.00 82.50 117 PRO A O 1
ATOM 842 N N . LEU A 1 118 ? 15.703 0.032 -0.901 1.00 78.31 118 LEU A N 1
ATOM 843 C CA . LEU A 1 118 ? 16.158 0.651 0.343 1.00 78.31 118 LEU A CA 1
ATOM 844 C C . LEU A 1 118 ? 17.530 0.066 0.716 1.00 78.31 118 LEU A C 1
ATOM 846 O O . LEU A 1 118 ? 17.720 -1.149 0.575 1.00 78.31 118 LEU A O 1
ATOM 850 N N . PRO A 1 119 ? 18.481 0.894 1.180 1.00 78.00 119 PRO A N 1
ATOM 851 C CA . PRO A 1 119 ? 19.762 0.391 1.647 1.00 78.00 119 PRO A CA 1
ATOM 852 C C . PRO A 1 119 ? 19.525 -0.630 2.762 1.00 78.00 119 PRO A C 1
ATOM 854 O O . PRO A 1 119 ? 18.634 -0.459 3.597 1.00 78.00 119 PRO A O 1
ATOM 857 N N . ALA A 1 120 ? 20.310 -1.707 2.764 1.00 76.94 120 ALA A N 1
ATOM 858 C CA . ALA A 1 120 ? 20.221 -2.713 3.810 1.00 76.94 120 ALA A CA 1
ATOM 859 C C . ALA A 1 120 ? 20.471 -2.046 5.169 1.00 76.94 120 ALA A C 1
ATOM 861 O O . ALA A 1 120 ? 21.537 -1.471 5.397 1.00 76.94 120 ALA A O 1
ATOM 862 N N . VAL A 1 121 ? 19.488 -2.118 6.066 1.00 73.12 121 VAL A N 1
ATOM 863 C CA . VAL A 1 121 ? 19.694 -1.729 7.460 1.00 73.12 121 VAL A CA 1
ATOM 864 C C . VAL A 1 121 ? 20.596 -2.804 8.072 1.00 73.12 121 VAL A C 1
ATOM 866 O O . VAL A 1 121 ? 20.217 -3.979 8.035 1.00 73.12 121 VAL A O 1
ATOM 869 N N . PRO A 1 122 ? 21.794 -2.465 8.585 1.00 72.69 122 PRO A N 1
ATOM 870 C CA . PRO A 1 122 ? 22.610 -3.446 9.285 1.00 72.69 122 PRO A CA 1
ATOM 871 C C . PRO A 1 122 ? 21.811 -4.000 10.474 1.00 72.69 122 PRO A C 1
ATOM 873 O O . PRO A 1 122 ? 21.025 -3.255 11.070 1.00 72.69 122 PRO A O 1
ATOM 876 N N . PRO A 1 123 ? 21.969 -5.291 10.821 1.00 65.19 123 PRO A N 1
ATOM 877 C CA . PRO A 1 123 ? 21.281 -5.859 11.972 1.00 65.19 123 PRO A CA 1
ATOM 878 C C . PRO A 1 123 ? 21.557 -4.980 13.192 1.00 65.19 123 PRO A C 1
ATOM 880 O O . PRO A 1 123 ? 22.706 -4.677 13.505 1.00 65.19 123 PRO A O 1
ATOM 883 N N . SER A 1 124 ? 20.495 -4.500 13.831 1.00 71.38 124 SER A N 1
ATOM 884 C CA . SER A 1 124 ? 20.626 -3.687 15.033 1.00 71.38 124 SER A CA 1
ATOM 885 C C . SER A 1 124 ? 21.154 -4.575 16.161 1.00 71.38 124 SER A C 1
ATOM 887 O O . SER A 1 124 ? 20.570 -5.627 16.417 1.00 71.38 124 SER A O 1
ATOM 889 N N . ASP A 1 125 ? 22.204 -4.148 16.871 1.00 59.53 125 ASP A N 1
ATOM 890 C CA . ASP A 1 125 ? 22.721 -4.788 18.097 1.00 59.53 125 ASP A CA 1
ATOM 891 C C . ASP A 1 125 ? 21.742 -4.640 19.292 1.00 59.53 125 ASP A C 1
ATOM 893 O O . ASP A 1 125 ? 22.138 -4.430 20.439 1.00 59.53 125 ASP A O 1
ATOM 897 N N . ALA A 1 126 ? 20.431 -4.733 19.051 1.00 56.00 126 ALA A N 1
ATOM 898 C CA . ALA A 1 126 ? 19.394 -4.703 20.076 1.00 56.00 126 ALA A CA 1
ATOM 899 C C . ALA A 1 126 ? 19.349 -6.062 20.798 1.00 56.00 126 ALA A C 1
ATOM 901 O O . ALA A 1 126 ? 18.453 -6.876 20.594 1.00 56.00 126 ALA A O 1
ATOM 902 N N . GLY A 1 127 ? 20.380 -6.330 21.598 1.00 48.94 127 GLY A N 1
ATOM 903 C CA . GLY A 1 127 ? 20.510 -7.567 22.369 1.00 48.94 127 GLY A CA 1
ATOM 904 C C . GLY A 1 127 ? 21.811 -7.729 23.156 1.00 48.94 127 GLY A C 1
ATOM 905 O O . GLY A 1 127 ? 22.063 -8.824 23.651 1.00 48.94 127 GLY A O 1
ATOM 906 N N . ARG A 1 128 ? 22.649 -6.689 23.286 1.00 55.28 128 ARG A N 1
ATOM 907 C CA . ARG A 1 128 ? 23.874 -6.747 24.105 1.00 55.28 128 ARG A CA 1
ATOM 908 C C . ARG A 1 128 ? 23.765 -6.116 25.490 1.00 55.28 128 ARG A C 1
ATOM 910 O O . ARG A 1 128 ? 24.784 -5.997 26.140 1.00 55.28 128 ARG A O 1
ATOM 917 N N . ASP A 1 129 ? 22.564 -5.847 25.998 1.00 55.97 129 ASP A N 1
ATOM 918 C CA . ASP A 1 129 ? 22.390 -5.335 27.363 1.00 55.97 129 ASP A CA 1
ATOM 919 C C . ASP A 1 129 ? 21.397 -6.194 28.166 1.00 55.97 129 ASP A C 1
ATOM 921 O O . ASP A 1 129 ? 20.348 -5.735 28.606 1.00 55.97 129 ASP A O 1
ATOM 925 N N . ALA A 1 130 ? 21.720 -7.472 28.372 1.00 55.78 130 ALA A N 1
ATOM 926 C CA . ALA A 1 130 ? 21.233 -8.211 29.536 1.00 55.78 130 ALA A CA 1
ATOM 927 C C . ALA A 1 130 ? 22.439 -8.450 30.444 1.00 55.78 130 ALA A C 1
ATOM 929 O O . ALA A 1 130 ? 23.196 -9.406 30.278 1.00 55.78 130 ALA A O 1
ATOM 930 N N . GLY A 1 131 ? 22.657 -7.491 31.346 1.00 48.75 131 GLY A N 1
ATOM 931 C CA . GLY A 1 131 ? 23.707 -7.532 32.348 1.00 48.75 131 GLY A CA 1
ATOM 932 C C . GLY A 1 131 ? 23.672 -8.836 33.138 1.00 48.75 131 GLY A C 1
ATOM 933 O O . GLY A 1 131 ? 22.694 -9.145 33.815 1.00 48.75 131 GLY A O 1
ATOM 934 N N . SER A 1 132 ? 24.772 -9.581 33.070 1.00 55.72 132 SER A N 1
ATOM 935 C CA . SER A 1 132 ? 25.115 -10.548 34.101 1.00 55.72 132 SER A CA 1
ATOM 936 C C . SER A 1 132 ? 25.507 -9.764 35.351 1.00 55.72 132 SER A C 1
ATOM 938 O O . SER A 1 132 ? 26.550 -9.112 35.388 1.00 55.72 132 SER A O 1
ATOM 940 N N . THR A 1 133 ? 24.652 -9.806 36.368 1.00 59.75 133 THR A N 1
ATOM 941 C CA . THR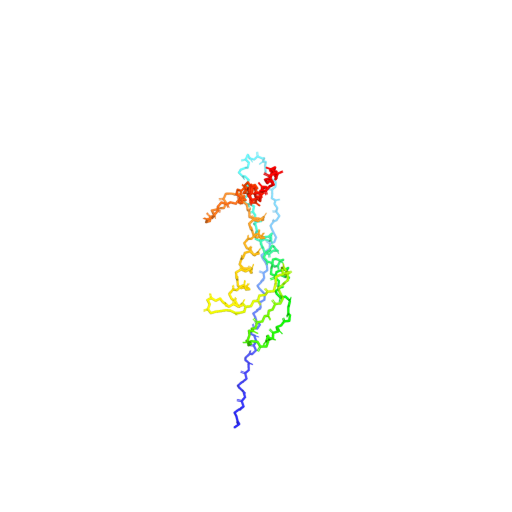 A 1 133 ? 25.039 -9.529 37.753 1.00 59.75 133 THR A CA 1
ATOM 942 C C . THR A 1 133 ? 25.069 -10.844 38.527 1.00 59.75 133 THR A C 1
ATOM 944 O O . THR A 1 133 ? 24.357 -10.994 39.515 1.00 59.75 133 THR A O 1
ATOM 947 N N . ASP A 1 134 ? 25.878 -11.808 38.083 1.00 54.97 134 ASP A N 1
ATOM 948 C CA . ASP A 1 134 ? 26.349 -12.872 38.973 1.00 54.97 134 ASP A CA 1
ATOM 949 C C . ASP A 1 134 ? 27.530 -12.325 39.783 1.00 54.97 134 ASP A C 1
ATOM 951 O O . ASP A 1 134 ? 28.696 -12.401 39.393 1.00 54.97 134 ASP A O 1
ATOM 955 N N . GLY A 1 135 ? 27.212 -11.704 40.918 1.00 54.12 135 GLY A N 1
ATOM 956 C CA . GLY A 1 135 ? 28.196 -11.437 41.960 1.00 54.12 135 GLY A CA 1
ATOM 957 C C . GLY A 1 135 ? 28.465 -12.728 42.739 1.00 54.12 135 GLY A C 1
ATOM 958 O O . GLY A 1 135 ? 27.521 -13.285 43.303 1.00 54.12 135 GLY A O 1
ATOM 959 N N . PRO A 1 136 ? 29.710 -13.229 42.826 1.00 63.72 136 PRO A N 1
ATOM 960 C CA . PRO A 1 136 ? 29.997 -14.358 43.693 1.00 63.72 136 PRO A CA 1
ATOM 961 C C . PRO A 1 136 ? 29.939 -13.893 45.150 1.00 63.72 136 PRO A C 1
ATOM 963 O O . PRO A 1 136 ? 30.754 -13.089 45.604 1.00 63.72 136 PRO A O 1
ATOM 966 N N . GLY A 1 137 ? 28.963 -14.421 45.889 1.00 52.00 137 GLY A N 1
ATOM 967 C CA . GLY A 1 137 ? 28.937 -14.343 47.340 1.00 52.00 137 GLY A CA 1
ATOM 968 C C . GLY A 1 137 ? 30.190 -14.985 47.928 1.00 52.00 137 GLY A C 1
ATOM 969 O O . GLY A 1 137 ? 30.493 -16.149 47.661 1.00 52.00 137 GLY A O 1
ATOM 970 N N . MET A 1 138 ? 30.899 -14.236 48.768 1.00 55.06 138 MET A N 1
ATOM 971 C CA . MET A 1 138 ? 31.908 -14.791 49.656 1.00 55.06 138 MET A CA 1
ATOM 972 C C . MET A 1 138 ? 31.834 -14.119 51.028 1.00 55.06 138 MET A C 1
ATOM 974 O O . MET A 1 138 ? 32.379 -13.043 51.222 1.00 55.06 138 MET A O 1
ATOM 978 N N . ARG A 1 139 ? 31.183 -14.877 51.923 1.00 61.25 139 ARG A N 1
ATOM 979 C CA . ARG A 1 139 ? 31.328 -14.989 53.387 1.00 61.25 139 ARG A CA 1
ATOM 980 C C . ARG A 1 139 ? 30.929 -13.807 54.264 1.00 61.25 139 ARG A C 1
ATOM 982 O O . ARG A 1 139 ? 31.590 -12.755 54.215 1.00 61.25 139 ARG A O 1
#

Secondary structure (DSSP, 8-state):
-PPPPPPPPPP-PPPPPPPPP-PPPP-----PPPPPPP-HHHHHHHHHHHHHHT-----EEE-TTS-EEEE-TTS-EEE-BTTB-HHHHHHHHHHHHHHHHHHHHSPTT---SS-SSPPPPPPP-TTS-----------

Sequence (139 aa):
MNAPAPVAAPSDRPAGTPPADRSPTDGAPGGGDALPVPVSAPMRHAKVRAFTEHTTVGQVRSTADGDVTIACACGMTLTNGPGWSLDEHIRLHRAEARFLALAAVAPAGIPRLVEWPLPAVPPSDAGRDAGSTDGPGMR